Protein AF-A0A2M7QWL9-F1 (afdb_monomer_lite)

Sequence (68 aa):
MTRLWKKGLLSREKVGKRFKYTAQSDKQHAIQSLIHSALGSLVDRYGDEAITAFIDEVKEFKEDTEQP

pLDDT: mean 77.72, std 9.17, range [45.66, 92.06]

Structure (mmCIF, N/CA/C/O backbone):
data_AF-A0A2M7QWL9-F1
#
_entry.id   AF-A0A2M7QWL9-F1
#
loop_
_atom_site.group_PDB
_atom_site.id
_atom_site.type_symbol
_atom_site.label_atom_id
_atom_site.label_alt_id
_atom_site.label_comp_id
_atom_site.label_asym_id
_atom_site.label_entity_id
_atom_site.label_seq_id
_atom_site.pdbx_PDB_ins_code
_atom_site.Cartn_x
_atom_site.Cartn_y
_atom_site.Cartn_z
_atom_site.occupancy
_atom_site.B_iso_or_equiv
_atom_site.auth_seq_id
_atom_site.auth_comp_id
_atom_site.auth_asym_id
_atom_site.auth_atom_id
_atom_site.pdbx_PDB_model_num
ATOM 1 N N . MET A 1 1 ? -10.916 9.091 11.838 1.00 72.88 1 MET A N 1
ATOM 2 C CA . MET A 1 1 ? -10.243 8.534 13.036 1.00 72.88 1 MET A CA 1
ATOM 3 C C . MET A 1 1 ? -10.074 7.015 12.977 1.00 72.88 1 MET A C 1
ATOM 5 O O . MET A 1 1 ? -8.940 6.562 12.960 1.00 72.88 1 MET A O 1
ATOM 9 N N . THR A 1 2 ? -11.138 6.212 12.839 1.00 82.44 2 THR A N 1
ATOM 10 C CA . THR A 1 2 ? -11.038 4.731 12.815 1.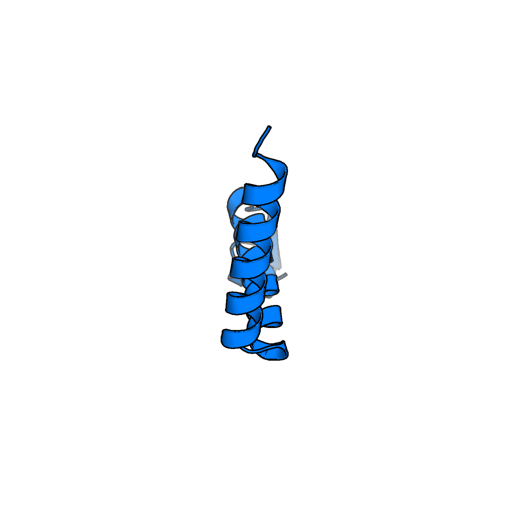00 82.44 2 THR A CA 1
ATOM 11 C C . THR A 1 2 ? -10.099 4.177 11.738 1.00 82.44 2 THR A C 1
ATOM 13 O O . THR A 1 2 ? -9.331 3.263 12.009 1.00 82.44 2 THR A O 1
ATOM 16 N N . ARG A 1 3 ? -10.113 4.755 10.529 1.00 81.81 3 ARG A N 1
ATOM 17 C CA . ARG A 1 3 ? -9.194 4.384 9.438 1.00 81.81 3 ARG A CA 1
ATOM 18 C C . ARG A 1 3 ? -7.722 4.633 9.791 1.00 81.81 3 ARG A C 1
ATOM 20 O O . ARG A 1 3 ? -6.879 3.848 9.395 1.00 81.81 3 ARG A O 1
ATOM 27 N N . LEU A 1 4 ? -7.420 5.694 10.541 1.00 77.81 4 LEU A N 1
ATOM 28 C CA . LEU A 1 4 ? -6.052 6.030 10.952 1.00 77.81 4 LEU A CA 1
ATOM 29 C C . LEU A 1 4 ? -5.563 5.111 12.078 1.00 77.81 4 LEU A C 1
ATOM 31 O O . LEU A 1 4 ? -4.421 4.673 12.040 1.00 77.81 4 LEU A O 1
ATOM 35 N N . TRP A 1 5 ? -6.450 4.737 13.007 1.00 79.75 5 TRP A N 1
ATOM 36 C CA . TRP A 1 5 ? -6.173 3.680 13.987 1.00 79.75 5 TRP A CA 1
ATOM 37 C C . TRP A 1 5 ? -5.914 2.324 13.312 1.00 79.75 5 TRP A C 1
ATOM 39 O O . TRP A 1 5 ? -4.919 1.675 13.607 1.00 79.75 5 TRP A O 1
ATOM 49 N N . LYS A 1 6 ? -6.737 1.928 12.328 1.00 79.25 6 LYS A N 1
ATOM 50 C CA . LYS A 1 6 ? -6.505 0.701 11.537 1.00 79.25 6 LYS A CA 1
ATOM 51 C C . LYS A 1 6 ? -5.185 0.715 10.756 1.00 79.25 6 LYS A C 1
ATOM 53 O O . LYS A 1 6 ? -4.649 -0.345 10.475 1.00 79.25 6 LYS A O 1
ATOM 58 N N . LYS A 1 7 ? -4.680 1.900 10.399 1.00 74.50 7 LYS A N 1
ATOM 59 C CA . LYS A 1 7 ? -3.380 2.090 9.739 1.00 74.50 7 LYS A CA 1
ATOM 60 C C . LYS A 1 7 ? -2.204 2.182 10.721 1.00 74.50 7 LYS A C 1
ATOM 62 O O . LYS A 1 7 ? -1.095 2.459 10.286 1.00 74.50 7 LYS A O 1
ATOM 67 N N . GLY A 1 8 ? -2.440 2.013 12.025 1.00 73.50 8 GLY A N 1
ATOM 68 C CA . GLY A 1 8 ? -1.397 2.092 13.051 1.00 73.50 8 GLY A CA 1
ATOM 69 C C . GLY A 1 8 ? -0.854 3.500 13.306 1.00 73.50 8 GLY A C 1
ATOM 70 O O . GLY A 1 8 ? 0.134 3.638 14.007 1.00 73.50 8 GLY A O 1
ATOM 71 N N . LEU A 1 9 ? -1.487 4.546 12.762 1.00 75.94 9 LEU A N 1
ATOM 72 C CA . LEU A 1 9 ? -1.044 5.941 12.923 1.00 75.94 9 LEU A CA 1
ATOM 73 C C . LEU A 1 9 ? -1.546 6.573 14.228 1.00 75.94 9 LEU A C 1
ATOM 75 O O . LEU A 1 9 ? -1.031 7.592 14.687 1.00 75.94 9 LEU A O 1
ATOM 79 N N . LEU A 1 10 ? -2.603 6.001 14.800 1.00 82.88 10 LEU A N 1
ATOM 80 C CA . LEU A 1 10 ? -3.207 6.436 16.053 1.00 82.88 10 LEU A CA 1
ATOM 81 C C . LEU A 1 10 ? -3.394 5.220 16.949 1.00 82.88 10 LEU A C 1
ATOM 83 O O . LEU A 1 10 ? -3.865 4.191 16.468 1.00 82.88 10 LEU A O 1
ATOM 87 N N . SER A 1 11 ? -3.156 5.371 18.246 1.00 82.62 11 SER A N 1
ATOM 88 C CA . SER A 1 11 ? -3.701 4.456 19.241 1.00 82.62 11 SER A CA 1
ATOM 89 C C . SER A 1 11 ? -5.119 4.901 19.586 1.00 82.62 11 SER A C 1
ATOM 91 O O . SER A 1 11 ? -5.476 6.078 19.447 1.00 82.62 11 SER A O 1
ATOM 93 N N . ARG A 1 12 ? -5.964 3.959 20.012 1.00 88.56 12 ARG A N 1
ATOM 94 C CA . ARG A 1 12 ? -7.269 4.291 20.587 1.00 88.56 12 ARG A CA 1
ATOM 95 C C . ARG A 1 12 ? -7.451 3.590 21.919 1.00 88.56 12 ARG A C 1
ATOM 97 O O . ARG A 1 12 ? -7.140 2.410 22.046 1.00 88.56 12 ARG A O 1
ATOM 104 N N . GLU A 1 13 ? -8.059 4.298 22.853 1.00 90.81 13 GLU A N 1
ATOM 105 C CA . GLU A 1 13 ? -8.473 3.785 24.151 1.00 90.81 13 GLU A CA 1
ATOM 106 C C . GLU A 1 13 ? -9.974 4.041 24.331 1.00 90.81 13 GLU A C 1
ATOM 108 O O . GLU A 1 13 ? -10.485 5.104 23.963 1.00 90.81 13 GLU A O 1
ATOM 113 N N . LYS A 1 14 ? -10.715 3.059 24.854 1.00 92.06 14 LYS A N 1
ATOM 114 C CA . LYS A 1 14 ? -12.151 3.210 25.110 1.00 92.06 14 LYS A CA 1
ATOM 115 C C . LYS A 1 14 ? -12.350 3.837 26.490 1.00 92.06 14 LYS A C 1
ATOM 117 O O . LYS A 1 14 ? -12.095 3.194 27.499 1.00 92.06 14 LYS A O 1
ATOM 122 N N . VAL A 1 15 ? -12.861 5.064 26.523 1.00 91.88 15 VAL A N 1
ATOM 123 C CA . VAL A 1 15 ? -13.150 5.816 27.750 1.00 91.88 15 VAL A CA 1
ATOM 124 C C . VAL A 1 15 ? -14.667 5.976 27.865 1.00 91.88 15 VAL A C 1
ATOM 126 O O . VAL A 1 15 ? -15.290 6.810 27.198 1.00 91.88 15 VAL A O 1
ATOM 129 N N . GLY A 1 16 ? -15.289 5.103 28.661 1.00 92.00 16 GLY A N 1
ATOM 130 C CA . GLY A 1 16 ? -16.745 5.008 28.780 1.00 92.00 16 GLY A CA 1
ATOM 131 C C . GLY A 1 16 ? -17.415 4.650 27.445 1.00 92.00 16 GLY A C 1
ATOM 132 O O . GLY A 1 16 ? -17.189 3.575 26.885 1.00 92.00 16 GLY A O 1
ATOM 133 N N . LYS A 1 17 ? -18.250 5.560 26.921 1.00 90.06 17 LYS A N 1
ATOM 134 C CA . LYS A 1 17 ? -18.939 5.411 25.620 1.00 90.06 17 LYS A CA 1
ATOM 135 C C . LYS A 1 17 ? -18.175 6.029 24.439 1.00 90.06 17 LYS A C 1
ATOM 137 O O . LYS A 1 17 ? -18.679 6.004 23.319 1.00 90.06 17 LYS A O 1
ATOM 142 N N . ARG A 1 18 ? -16.994 6.615 24.665 1.00 90.00 18 ARG A N 1
ATOM 143 C CA . ARG A 1 18 ? -16.213 7.321 23.636 1.00 90.00 18 ARG A CA 1
ATOM 144 C C . ARG A 1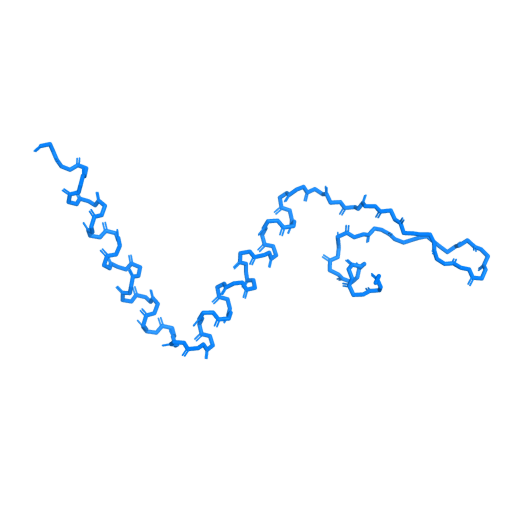 18 ? -14.847 6.666 23.437 1.00 90.00 18 ARG A C 1
ATOM 146 O O . ARG A 1 18 ? -14.365 5.936 24.296 1.00 90.00 18 ARG A O 1
ATOM 153 N N . PHE A 1 19 ? -14.225 6.937 22.293 1.00 90.88 19 PHE A N 1
ATOM 154 C CA . PHE A 1 19 ? -12.837 6.561 22.027 1.00 90.88 19 PHE A CA 1
ATOM 155 C C . PHE A 1 19 ? -11.948 7.799 22.134 1.00 90.88 19 PHE A C 1
ATOM 157 O O . PHE A 1 19 ? -12.209 8.798 21.459 1.00 90.88 19 PHE A O 1
ATOM 164 N N . LYS A 1 20 ? -10.906 7.720 22.961 1.00 89.12 20 LYS A N 1
ATOM 165 C CA . LYS A 1 20 ? -9.803 8.681 22.983 1.00 89.12 20 LYS A CA 1
ATOM 166 C C . LYS A 1 20 ? -8.752 8.199 21.990 1.00 89.12 20 LYS A C 1
ATOM 168 O O . LYS A 1 20 ? -8.367 7.035 22.031 1.00 89.12 20 LYS A O 1
ATOM 173 N N . TYR A 1 21 ? -8.337 9.072 21.082 1.00 86.94 21 TYR A N 1
ATOM 174 C CA . TYR A 1 21 ? -7.307 8.771 20.093 1.00 86.94 21 TYR A CA 1
ATOM 175 C C . TYR A 1 21 ? -6.031 9.516 20.466 1.00 86.94 21 TYR A C 1
ATOM 177 O O . TYR A 1 21 ? -6.097 10.709 20.761 1.00 86.94 21 TYR A O 1
ATOM 185 N N . THR A 1 22 ? -4.893 8.833 20.412 1.00 83.06 22 THR A N 1
ATOM 186 C CA . THR A 1 22 ? -3.575 9.430 20.650 1.00 83.06 22 THR A CA 1
ATOM 187 C C . THR A 1 22 ? -2.707 9.181 19.426 1.00 83.06 22 THR A C 1
AT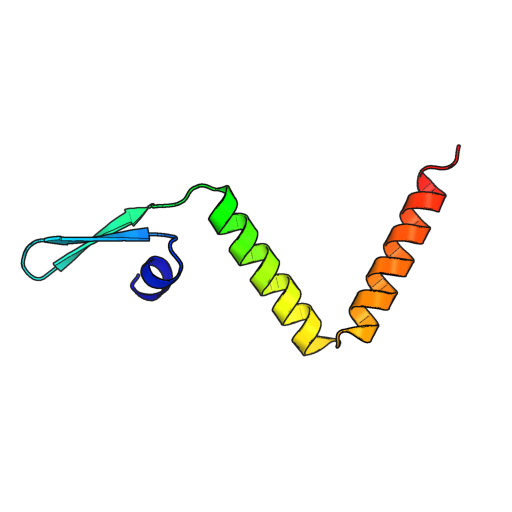OM 189 O O . THR A 1 22 ? -2.797 8.117 18.815 1.00 83.06 22 THR A O 1
ATOM 192 N N . ALA A 1 23 ? -1.886 10.158 19.037 1.00 78.69 23 ALA A N 1
ATOM 193 C CA . ALA A 1 23 ? -0.917 9.956 17.968 1.00 78.69 23 ALA A CA 1
ATOM 194 C C . ALA A 1 23 ? 0.044 8.831 18.369 1.00 78.69 23 ALA A C 1
ATOM 196 O O . ALA A 1 23 ? 0.726 8.922 19.386 1.00 78.69 23 ALA A O 1
ATOM 197 N N . GLN A 1 24 ? 0.051 7.759 17.584 1.00 70.56 24 GLN A N 1
ATOM 198 C CA . GLN A 1 24 ? 0.936 6.614 17.756 1.00 70.56 24 GLN A CA 1
ATOM 199 C C . GLN A 1 24 ? 1.767 6.544 16.485 1.00 70.56 24 GLN A C 1
ATOM 201 O O . GLN A 1 24 ? 1.587 5.670 15.654 1.00 70.56 24 GLN A O 1
ATOM 206 N N . SER A 1 25 ? 2.588 7.558 16.251 1.00 61.34 25 SER A N 1
ATOM 207 C CA . SER A 1 25 ? 3.381 7.627 15.031 1.00 61.34 25 SER A CA 1
ATOM 208 C C . SER A 1 25 ? 4.845 7.702 15.399 1.00 61.34 25 SER A C 1
ATOM 210 O O . SER A 1 25 ? 5.355 8.772 15.730 1.00 61.34 25 SER A O 1
ATOM 212 N N . ASP A 1 26 ? 5.512 6.559 15.285 1.00 68.56 26 ASP A N 1
ATOM 213 C CA . ASP A 1 26 ? 6.907 6.564 14.885 1.00 68.56 26 ASP A CA 1
ATOM 214 C C . ASP A 1 26 ? 6.945 7.135 13.459 1.00 68.56 26 ASP A C 1
ATOM 216 O O . ASP A 1 26 ? 6.280 6.613 12.554 1.00 68.56 26 ASP A O 1
ATOM 220 N N . LYS A 1 27 ? 7.625 8.272 13.262 1.00 67.06 27 LYS A N 1
ATOM 221 C CA . LYS A 1 27 ? 7.646 9.010 11.982 1.00 67.06 27 LYS A CA 1
ATOM 222 C C . LYS A 1 27 ? 7.962 8.088 10.800 1.00 67.06 27 LYS A C 1
ATOM 224 O O . LYS A 1 27 ? 7.432 8.291 9.709 1.00 67.06 27 LYS A O 1
ATOM 229 N N . GLN A 1 28 ? 8.770 7.057 11.034 1.00 67.88 28 GLN A N 1
ATOM 230 C CA . GLN A 1 28 ? 9.174 6.081 10.027 1.00 67.88 28 GLN A CA 1
ATOM 231 C C . GLN A 1 28 ? 7.995 5.303 9.424 1.00 67.88 28 GLN A C 1
ATOM 233 O O . GLN A 1 28 ? 7.923 5.152 8.206 1.00 67.88 28 GLN A O 1
ATOM 238 N N . HIS A 1 29 ? 7.026 4.877 10.240 1.00 69.25 29 HIS A N 1
ATOM 239 C CA . HIS A 1 29 ? 5.874 4.104 9.759 1.00 69.25 29 HIS A CA 1
ATOM 240 C C . HIS A 1 29 ? 4.923 4.952 8.907 1.00 69.25 29 HIS A C 1
ATOM 242 O O . HIS A 1 29 ? 4.384 4.486 7.900 1.00 69.25 29 HIS A O 1
ATOM 248 N N . ALA A 1 30 ? 4.738 6.223 9.278 1.00 71.44 30 ALA A N 1
ATOM 249 C CA . ALA A 1 30 ? 3.927 7.153 8.497 1.00 71.44 30 ALA A CA 1
ATOM 250 C C . ALA A 1 30 ? 4.550 7.419 7.118 1.00 71.44 30 ALA A C 1
ATOM 252 O O . ALA A 1 30 ? 3.838 7.402 6.113 1.00 71.44 30 ALA A O 1
ATOM 253 N N . ILE A 1 31 ? 5.873 7.603 7.072 1.00 75.44 31 ILE A N 1
ATOM 254 C CA . ILE A 1 31 ? 6.625 7.801 5.828 1.00 75.44 31 ILE A CA 1
ATOM 255 C C . ILE A 1 31 ? 6.529 6.557 4.938 1.00 75.44 31 ILE A C 1
ATOM 257 O O . ILE A 1 31 ? 6.152 6.679 3.774 1.00 75.44 31 ILE A O 1
ATOM 261 N N . G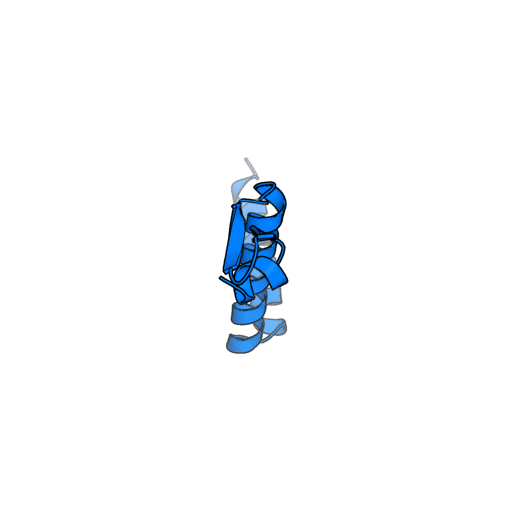LN A 1 32 ? 6.772 5.359 5.481 1.00 78.19 32 GLN A N 1
ATOM 262 C CA . GLN A 1 32 ? 6.655 4.111 4.717 1.00 78.19 32 GLN A CA 1
ATOM 263 C C . GLN A 1 32 ? 5.258 3.921 4.121 1.00 78.19 32 GLN A C 1
ATOM 265 O O . GLN A 1 32 ? 5.130 3.592 2.943 1.00 78.19 32 GLN A O 1
ATOM 270 N N . SER A 1 33 ? 4.199 4.171 4.899 1.00 75.44 33 SER A N 1
ATOM 271 C CA . SER A 1 33 ? 2.823 4.027 4.407 1.00 75.44 33 SER A CA 1
ATOM 272 C C . SER A 1 33 ? 2.510 4.991 3.257 1.00 75.44 33 SER A C 1
ATOM 274 O O . SER A 1 33 ? 1.773 4.641 2.329 1.00 75.44 33 SER A O 1
ATOM 276 N N . LEU A 1 34 ? 3.076 6.198 3.309 1.00 81.00 34 LEU A N 1
ATOM 277 C CA . LEU A 1 34 ? 2.887 7.220 2.288 1.00 81.00 34 LEU A CA 1
ATOM 278 C C . LEU A 1 34 ? 3.631 6.861 0.996 1.00 81.00 34 LEU A C 1
ATOM 280 O O . LEU A 1 34 ? 3.022 6.904 -0.071 1.00 81.00 34 LEU A O 1
ATOM 284 N N . ILE A 1 35 ? 4.885 6.412 1.108 1.00 83.06 35 ILE A N 1
ATOM 285 C CA . ILE A 1 35 ? 5.687 5.918 -0.023 1.00 83.06 35 ILE A CA 1
ATOM 286 C C . ILE A 1 35 ? 4.995 4.727 -0.689 1.00 83.06 35 ILE A C 1
ATOM 288 O O . ILE A 1 35 ? 4.801 4.731 -1.900 1.00 83.06 35 ILE A O 1
ATOM 292 N N . HIS A 1 36 ? 4.558 3.741 0.097 1.00 82.69 36 HIS A N 1
ATOM 293 C CA . HIS A 1 36 ? 3.911 2.543 -0.436 1.00 82.69 36 HIS A CA 1
ATOM 294 C C . HIS A 1 36 ? 2.598 2.870 -1.162 1.00 82.69 36 HIS A C 1
ATOM 296 O O . HIS A 1 36 ? 2.319 2.324 -2.223 1.00 82.69 36 HIS A O 1
ATOM 302 N N . SER A 1 37 ? 1.809 3.810 -0.626 1.00 81.75 37 SER A N 1
ATOM 303 C CA . SER A 1 37 ? 0.571 4.251 -1.283 1.00 81.75 37 SER A CA 1
ATOM 304 C C . SER A 1 37 ? 0.851 5.001 -2.590 1.00 81.75 37 SER A C 1
ATOM 306 O O . SER A 1 37 ? 0.135 4.804 -3.567 1.00 81.75 37 SER A O 1
ATOM 308 N N . ALA A 1 38 ? 1.878 5.858 -2.610 1.00 81.81 38 ALA A N 1
ATOM 309 C CA . ALA A 1 38 ? 2.272 6.601 -3.803 1.00 81.81 38 ALA A CA 1
ATOM 310 C C . ALA A 1 38 ? 2.779 5.664 -4.907 1.00 81.81 38 ALA A C 1
ATOM 312 O O . ALA A 1 38 ? 2.277 5.737 -6.027 1.00 81.81 38 ALA A O 1
ATOM 313 N N . LEU A 1 39 ? 3.692 4.745 -4.572 1.00 80.44 39 LEU A N 1
ATOM 314 C CA . LEU A 1 39 ? 4.207 3.733 -5.497 1.00 80.44 39 LEU A CA 1
ATOM 315 C C . LEU A 1 39 ? 3.089 2.838 -6.032 1.00 80.44 39 LEU A C 1
ATOM 317 O O . LEU A 1 39 ? 2.971 2.709 -7.242 1.00 80.44 39 LEU A O 1
ATOM 321 N N . GLY A 1 40 ? 2.219 2.308 -5.166 1.00 79.69 40 GLY A N 1
ATOM 322 C CA . GLY A 1 40 ? 1.087 1.487 -5.609 1.00 79.69 40 GLY A CA 1
ATOM 323 C C . GLY A 1 40 ? 0.172 2.237 -6.582 1.00 79.69 40 GLY A C 1
ATOM 324 O O . GLY A 1 40 ? -0.194 1.706 -7.621 1.00 79.69 40 GLY A O 1
ATOM 325 N N . SER A 1 41 ? -0.122 3.516 -6.315 1.00 80.12 41 SER A N 1
ATOM 326 C CA . SER A 1 41 ? -0.918 4.338 -7.240 1.00 80.12 41 SER A CA 1
ATOM 327 C C . SER A 1 41 ? -0.213 4.667 -8.555 1.00 80.12 41 SER A C 1
ATOM 329 O O . SER A 1 41 ? -0.882 4.943 -9.550 1.00 80.12 41 SER A O 1
ATOM 331 N N . LEU A 1 42 ? 1.121 4.685 -8.554 1.00 78.88 42 LEU A N 1
ATOM 332 C CA . LEU A 1 42 ? 1.911 4.884 -9.757 1.00 78.88 42 LEU A CA 1
ATOM 333 C C . LEU A 1 42 ? 1.854 3.608 -10.602 1.00 78.88 42 LEU A C 1
ATOM 335 O O . LEU A 1 42 ? 1.552 3.694 -11.790 1.00 78.88 42 LEU A O 1
ATOM 339 N N . VAL A 1 43 ? 2.060 2.445 -9.971 1.00 81.94 43 VAL A N 1
ATOM 340 C CA . VAL A 1 43 ? 2.001 1.118 -10.611 1.00 81.94 43 VAL A CA 1
ATOM 341 C C . VAL A 1 43 ? 0.625 0.879 -11.219 1.00 81.94 43 VAL A C 1
ATOM 343 O O . VAL A 1 43 ? 0.534 0.562 -12.399 1.00 81.94 43 VAL A O 1
ATOM 346 N N . ASP A 1 44 ? -0.449 1.151 -10.477 1.00 80.00 44 ASP A N 1
ATOM 347 C CA . ASP A 1 44 ? -1.821 1.000 -10.982 1.00 80.00 44 ASP A CA 1
ATOM 348 C C . ASP A 1 44 ? -2.117 1.881 -12.210 1.00 80.00 44 ASP A C 1
ATOM 350 O O . ASP A 1 44 ? -2.972 1.539 -13.026 1.00 80.00 44 ASP A O 1
ATOM 354 N N . ARG A 1 45 ? -1.463 3.044 -12.336 1.00 79.12 45 ARG A N 1
ATOM 355 C CA . ARG A 1 45 ? -1.728 4.004 -13.422 1.00 79.12 45 ARG A CA 1
ATOM 356 C C . ARG A 1 45 ? -0.880 3.775 -14.660 1.00 79.12 45 ARG A C 1
ATOM 358 O O . ARG A 1 45 ? -1.364 4.034 -15.758 1.00 79.12 45 ARG A O 1
ATOM 365 N N . TYR A 1 46 ? 0.372 3.378 -14.476 1.00 80.12 46 TYR A N 1
ATOM 366 C CA . TYR A 1 46 ? 1.358 3.324 -15.554 1.00 80.12 46 TYR A CA 1
ATOM 367 C C . TYR A 1 46 ? 1.823 1.899 -15.874 1.00 80.12 46 TYR A C 1
ATOM 369 O O . TYR A 1 46 ? 2.433 1.694 -16.918 1.00 80.12 46 TYR A O 1
ATOM 377 N N . GLY A 1 47 ? 1.487 0.916 -15.036 1.00 80.25 47 GLY A N 1
ATOM 378 C CA . GLY A 1 47 ? 1.970 -0.458 -15.149 1.00 80.25 47 GLY A CA 1
ATOM 379 C C . GLY A 1 47 ? 3.385 -0.628 -14.589 1.00 80.25 47 GLY A C 1
ATOM 380 O O . GLY A 1 47 ? 4.169 0.323 -14.517 1.00 80.25 47 GLY A O 1
ATOM 381 N N . ASP A 1 48 ? 3.714 -1.857 -14.188 1.00 77.12 48 ASP A N 1
ATOM 382 C CA . ASP A 1 48 ? 5.035 -2.200 -13.639 1.00 77.12 48 ASP A CA 1
ATOM 383 C C . ASP A 1 48 ? 6.158 -1.979 -14.663 1.00 77.12 48 ASP A C 1
ATOM 385 O O . ASP A 1 48 ? 7.250 -1.532 -14.303 1.00 77.12 48 ASP A O 1
ATOM 389 N N . GLU A 1 49 ? 5.896 -2.230 -15.949 1.00 76.88 49 GLU A N 1
ATOM 390 C CA . GLU A 1 49 ? 6.916 -2.103 -16.994 1.00 76.88 49 GLU A CA 1
ATOM 391 C C . GLU A 1 49 ? 7.356 -0.646 -17.194 1.00 76.88 49 GLU A C 1
ATOM 393 O O . GLU A 1 49 ? 8.553 -0.372 -17.288 1.00 76.88 49 GLU A O 1
ATOM 398 N N . ALA A 1 50 ? 6.416 0.307 -17.189 1.00 76.12 50 ALA A N 1
ATOM 399 C CA . ALA A 1 50 ? 6.730 1.724 -17.376 1.00 76.12 50 ALA A CA 1
ATOM 400 C C . ALA A 1 50 ? 7.516 2.308 -16.193 1.00 76.12 50 ALA A C 1
ATOM 402 O O . ALA A 1 50 ? 8.390 3.154 -16.378 1.00 76.12 50 ALA A O 1
ATOM 403 N N . ILE A 1 51 ? 7.226 1.849 -14.973 1.00 80.56 51 ILE A N 1
ATOM 404 C CA . ILE A 1 51 ? 7.949 2.289 -13.774 1.00 80.56 51 ILE A CA 1
ATOM 405 C C . ILE A 1 51 ? 9.343 1.683 -13.729 1.00 80.56 51 ILE A C 1
ATOM 407 O O . ILE A 1 51 ? 10.282 2.375 -13.345 1.00 80.56 51 ILE A O 1
ATOM 411 N N . THR A 1 52 ? 9.489 0.425 -14.138 1.00 81.56 52 THR A N 1
ATOM 412 C CA . THR A 1 52 ? 10.796 -0.236 -14.207 1.00 81.56 52 THR A CA 1
ATOM 413 C C . THR A 1 52 ? 11.697 0.474 -15.214 1.00 81.56 52 THR A C 1
ATOM 415 O O . THR A 1 52 ? 12.785 0.903 -14.839 1.00 81.56 52 THR A O 1
ATOM 418 N N . ALA A 1 53 ? 11.197 0.735 -16.428 1.00 77.25 53 ALA A N 1
ATOM 419 C CA . ALA A 1 53 ? 11.929 1.496 -17.441 1.00 77.25 53 ALA A CA 1
ATOM 420 C C . ALA A 1 53 ? 12.309 2.906 -16.951 1.00 77.25 53 ALA A C 1
ATOM 422 O O . ALA A 1 53 ? 13.430 3.354 -17.157 1.00 77.25 53 ALA A O 1
ATOM 423 N N . PHE A 1 54 ? 11.407 3.590 -16.239 1.00 80.31 54 PHE A N 1
ATOM 424 C CA . PHE A 1 54 ? 11.706 4.896 -15.648 1.00 80.31 54 PHE A CA 1
ATOM 425 C C . PHE A 1 54 ? 12.790 4.828 -14.561 1.00 80.31 54 PHE A C 1
ATOM 427 O O . PHE A 1 54 ? 13.643 5.709 -14.486 1.00 80.31 54 PHE A O 1
ATOM 434 N N . ILE A 1 55 ? 12.764 3.810 -13.695 1.00 84.19 55 ILE A N 1
ATOM 435 C CA . ILE A 1 55 ? 13.788 3.626 -12.657 1.00 84.19 55 ILE A CA 1
ATOM 436 C C . ILE A 1 55 ? 15.151 3.351 -13.289 1.00 84.19 55 ILE A C 1
ATOM 438 O O . ILE A 1 55 ? 16.151 3.867 -12.788 1.00 84.19 55 ILE A O 1
ATOM 442 N N . ASP A 1 56 ? 15.190 2.551 -14.350 1.00 82.81 56 ASP A N 1
ATOM 443 C CA . ASP A 1 56 ? 16.427 2.225 -15.053 1.00 82.81 56 ASP A CA 1
ATOM 444 C C . ASP A 1 56 ? 17.008 3.470 -15.742 1.00 82.81 56 ASP A C 1
ATOM 446 O O . ASP A 1 56 ? 18.168 3.795 -15.499 1.00 82.81 56 ASP A O 1
ATOM 450 N N . GLU A 1 57 ? 16.179 4.273 -16.418 1.00 77.56 57 GLU A N 1
ATOM 451 C CA . GLU A 1 57 ? 16.591 5.564 -16.997 1.00 77.56 57 GLU A CA 1
ATOM 452 C C . GLU A 1 57 ? 17.131 6.538 -15.927 1.00 77.56 57 GLU A C 1
ATOM 454 O O . GLU A 1 57 ? 18.141 7.214 -16.114 1.00 77.56 57 GLU A O 1
ATOM 459 N N . VAL A 1 58 ? 16.488 6.608 -14.754 1.00 82.31 58 VAL A N 1
ATOM 460 C CA . VAL A 1 58 ? 16.938 7.478 -13.650 1.00 82.31 58 VAL A CA 1
ATOM 461 C C . VAL A 1 58 ? 18.267 7.008 -13.049 1.00 82.31 58 VAL A C 1
ATOM 463 O O . VAL A 1 58 ? 19.036 7.841 -12.560 1.00 82.31 58 VAL A O 1
ATOM 466 N N . LYS A 1 59 ? 18.541 5.699 -13.035 1.00 79.94 59 LYS A N 1
ATOM 467 C CA . LYS A 1 59 ? 19.837 5.169 -12.586 1.00 79.94 59 LYS A CA 1
ATOM 468 C C . LYS A 1 59 ? 20.936 5.518 -13.577 1.00 79.94 59 LYS A C 1
ATOM 470 O O . LYS A 1 59 ? 21.957 6.034 -13.135 1.00 79.94 59 LYS A O 1
ATOM 475 N N . GLU A 1 60 ? 20.696 5.321 -14.871 1.00 76.94 60 GLU A N 1
ATOM 476 C CA . GLU A 1 60 ? 21.643 5.707 -15.924 1.00 76.94 60 GLU A CA 1
ATOM 477 C C . GLU A 1 60 ? 21.953 7.209 -15.855 1.00 76.94 60 GLU A C 1
ATOM 479 O O . GLU A 1 60 ? 23.115 7.605 -15.809 1.00 76.94 60 GLU A O 1
ATOM 484 N N . PHE A 1 61 ? 20.930 8.052 -15.675 1.00 75.12 61 PHE A N 1
ATOM 485 C CA . PHE A 1 61 ? 21.128 9.499 -15.550 1.00 75.12 61 PHE A CA 1
ATOM 486 C C . PHE A 1 61 ? 21.976 9.899 -14.331 1.00 75.12 61 PHE A C 1
ATOM 488 O O . PHE A 1 61 ? 22.719 10.880 -14.384 1.00 75.12 61 PHE A O 1
ATOM 495 N N . LYS A 1 62 ? 21.863 9.167 -13.214 1.00 71.31 62 LYS A N 1
ATOM 496 C CA . LYS A 1 62 ? 22.680 9.401 -12.013 1.00 71.31 62 LYS A CA 1
ATOM 497 C C . LYS A 1 62 ? 24.119 8.939 -12.190 1.00 71.31 62 LYS A C 1
ATOM 499 O O . LYS A 1 62 ? 25.021 9.635 -11.740 1.00 71.31 62 LYS A O 1
ATOM 504 N N . GLU A 1 63 ? 24.328 7.799 -12.837 1.00 68.25 63 GLU A N 1
ATOM 505 C CA . GLU A 1 63 ? 25.672 7.305 -13.140 1.00 68.25 63 GLU A CA 1
ATOM 506 C C . GLU A 1 63 ? 26.407 8.252 -14.102 1.00 68.25 63 GLU A C 1
ATOM 508 O O . GLU A 1 63 ? 27.590 8.522 -13.894 1.00 68.25 63 GLU A O 1
ATOM 513 N N . ASP A 1 64 ? 25.695 8.860 -15.055 1.00 59.28 64 ASP A N 1
ATOM 514 C CA . ASP A 1 64 ? 26.246 9.869 -15.971 1.00 59.28 64 ASP A CA 1
ATOM 515 C C . ASP A 1 64 ? 26.528 11.228 -15.307 1.00 59.28 64 ASP A C 1
ATOM 517 O O . ASP A 1 64 ? 27.381 11.979 -15.776 1.00 59.28 64 ASP A O 1
ATOM 521 N N . THR A 1 65 ? 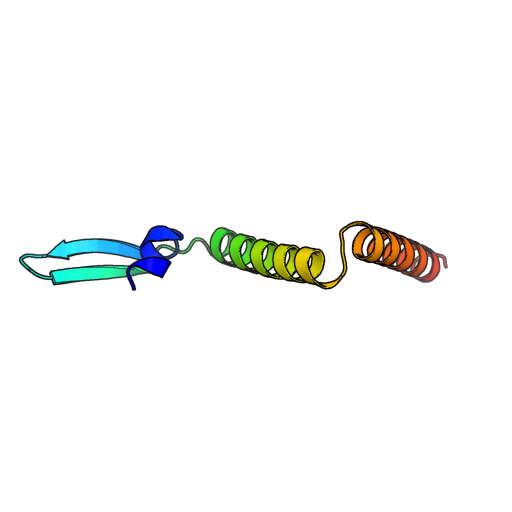25.847 11.568 -14.206 1.00 58.81 65 THR A N 1
ATOM 522 C CA . THR A 1 65 ? 26.123 12.808 -13.450 1.00 58.81 65 THR A CA 1
ATOM 523 C C . THR A 1 65 ? 27.165 12.644 -12.341 1.00 58.81 65 THR A C 1
ATOM 525 O O . THR A 1 65 ? 27.641 13.653 -11.817 1.00 58.81 65 THR A O 1
ATOM 528 N N . GLU A 1 66 ? 27.541 11.411 -11.988 1.00 56.88 66 GLU A N 1
ATOM 529 C CA . GLU A 1 66 ? 28.582 11.100 -10.993 1.00 56.88 66 G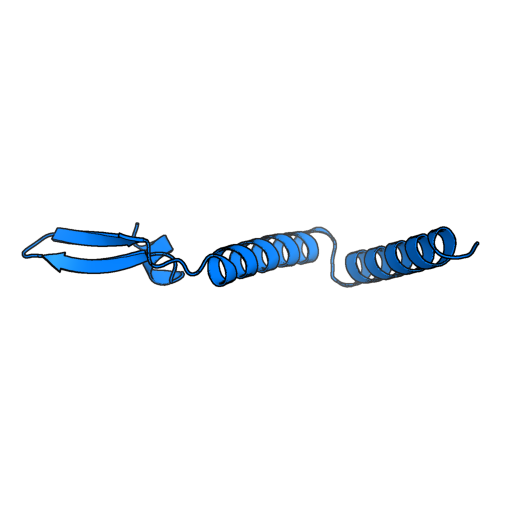LU A CA 1
ATOM 530 C C . GLU A 1 66 ? 29.937 10.700 -11.615 1.00 56.88 66 GLU A C 1
ATOM 532 O O . GLU A 1 66 ? 30.907 10.492 -10.880 1.00 56.88 66 GLU A O 1
ATOM 537 N N . GLN A 1 67 ? 30.051 10.641 -12.947 1.00 45.66 67 GLN A N 1
ATOM 538 C CA . GLN A 1 67 ? 31.349 10.552 -13.625 1.00 45.66 67 GLN A CA 1
ATOM 539 C C . GLN A 1 67 ? 31.988 11.954 -13.778 1.00 45.66 67 GLN A C 1
ATOM 541 O O . GLN A 1 67 ? 31.282 12.901 -14.126 1.00 45.66 67 GLN A O 1
ATOM 546 N N . PRO A 1 68 ? 33.292 12.109 -13.460 1.00 52.62 68 PRO A N 1
ATOM 547 C CA . PRO A 1 68 ? 33.985 13.401 -13.366 1.00 52.62 68 PRO A CA 1
ATOM 548 C C . PRO A 1 68 ? 34.176 14.136 -14.698 1.00 52.62 68 PRO A C 1
ATOM 550 O O . PRO A 1 68 ? 34.338 13.464 -15.742 1.00 52.62 68 PRO A O 1
#

Radius of gyration: 19.48 Å; chains: 1; bounding box: 53×16×46 Å

Secondary structure (DSSP, 8-state):
-HHHHHTTSEEEEEETTEEEEEE---HHHHHHHHHHHHHHHHHHHHHHHHHHHHHHHHHHHHHHHH--

Foldseek 3Di:
DVVCVVLQQWDWDDDPPDIDIHGRDPVVSVVVVVVVVVVVVVCVVQNPVRVVVVVVVVVVVVVVVPDD